Protein AF-A0A7S2E3T7-F1 (afdb_monomer_lite)

Structure (mmCIF, N/CA/C/O backbone):
data_AF-A0A7S2E3T7-F1
#
_entry.id   AF-A0A7S2E3T7-F1
#
loop_
_atom_site.group_PDB
_atom_site.id
_atom_site.type_symbol
_atom_site.label_atom_id
_atom_site.label_alt_id
_atom_site.label_comp_id
_atom_site.label_asym_id
_atom_site.label_entity_id
_atom_site.label_seq_id
_atom_site.pdbx_PDB_ins_code
_atom_site.Cartn_x
_atom_site.Cartn_y
_atom_site.Cartn_z
_atom_site.occupancy
_atom_site.B_iso_or_equiv
_atom_site.auth_seq_id
_atom_site.auth_comp_id
_atom_site.auth_asym_id
_atom_site.auth_atom_id
_atom_site.pdbx_PDB_model_num
ATOM 1 N N . LEU A 1 1 ? -5.199 -15.486 7.963 1.00 50.56 1 LEU A N 1
ATOM 2 C CA . LEU A 1 1 ? -5.605 -14.356 8.827 1.00 50.56 1 LEU A CA 1
ATOM 3 C C . LEU A 1 1 ? -4.474 -13.341 8.814 1.00 50.56 1 LEU A C 1
ATOM 5 O O . LEU A 1 1 ? -3.334 -13.758 8.951 1.00 50.56 1 LEU A O 1
ATOM 9 N N . ALA A 1 2 ? -4.761 -12.058 8.594 1.00 65.25 2 ALA A N 1
ATOM 10 C CA . ALA A 1 2 ? -3.741 -11.002 8.570 1.00 65.25 2 ALA A CA 1
ATOM 11 C C . ALA A 1 2 ? -2.982 -10.861 9.906 1.00 65.25 2 ALA A C 1
ATOM 13 O O . ALA A 1 2 ? -1.866 -10.344 9.928 1.00 65.25 2 ALA A O 1
ATOM 14 N N . GLY A 1 3 ? -3.588 -11.328 11.012 1.00 68.31 3 GLY A N 1
ATOM 15 C CA . GLY A 1 3 ? -3.015 -11.255 12.361 1.00 68.31 3 GLY A CA 1
ATOM 16 C C . GLY A 1 3 ? -2.727 -9.818 12.798 1.00 68.31 3 GLY A C 1
ATOM 17 O O . GLY A 1 3 ? -1.814 -9.584 13.578 1.00 68.31 3 GLY A O 1
ATOM 18 N N . SER A 1 4 ? -3.432 -8.861 12.199 1.00 78.81 4 SER A N 1
ATOM 19 C CA . SER A 1 4 ? -3.273 -7.420 12.378 1.00 78.81 4 SER A CA 1
ATOM 20 C C . SER A 1 4 ? -4.047 -6.896 13.584 1.00 78.81 4 SER A C 1
ATOM 22 O O . SER A 1 4 ? -3.696 -5.836 14.089 1.00 78.81 4 SER A O 1
ATOM 24 N N . LEU A 1 5 ? -5.062 -7.639 14.037 1.00 87.56 5 LEU A N 1
ATOM 25 C CA . LEU A 1 5 ? -5.890 -7.330 15.194 1.00 87.56 5 LEU A CA 1
ATOM 26 C C . LEU A 1 5 ? -5.677 -8.392 16.288 1.00 87.56 5 LEU A C 1
ATOM 28 O O . LEU A 1 5 ? -5.704 -9.585 15.955 1.00 87.56 5 LEU A O 1
ATOM 32 N N . PRO A 1 6 ? -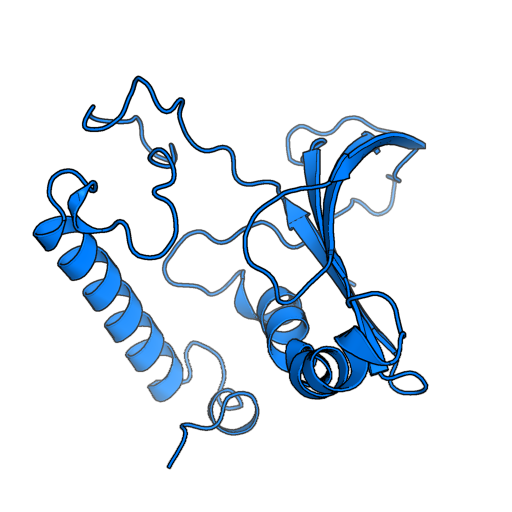5.472 -7.996 17.559 1.00 89.50 6 PRO A N 1
ATOM 33 C CA . PRO A 1 6 ? -5.442 -8.925 18.687 1.00 89.50 6 PRO A CA 1
ATOM 34 C C . PRO A 1 6 ? -6.718 -9.772 18.767 1.00 89.50 6 PRO A C 1
ATOM 36 O O . PRO A 1 6 ? -7.803 -9.307 18.421 1.00 89.50 6 PRO A O 1
ATOM 39 N N . ALA A 1 7 ? -6.598 -11.022 19.225 1.00 90.69 7 ALA A N 1
ATOM 40 C CA . ALA A 1 7 ? -7.723 -11.964 19.272 1.00 90.69 7 ALA A CA 1
ATOM 41 C C . ALA A 1 7 ? -8.847 -11.535 20.236 1.00 90.69 7 ALA A C 1
ATOM 43 O O . ALA A 1 7 ? -9.984 -11.977 20.094 1.00 90.69 7 ALA A O 1
ATOM 44 N N . ASP A 1 8 ? -8.524 -10.686 21.208 1.00 92.94 8 ASP A N 1
ATOM 45 C CA . ASP A 1 8 ? -9.425 -10.113 22.206 1.00 92.94 8 ASP A CA 1
ATOM 46 C C . ASP A 1 8 ? -9.936 -8.712 21.826 1.00 92.94 8 ASP A C 1
ATOM 48 O O . ASP A 1 8 ? -10.528 -8.025 22.661 1.00 92.94 8 ASP A O 1
ATOM 52 N N . ASN A 1 9 ? -9.705 -8.279 20.584 1.00 94.75 9 ASN A N 1
ATOM 53 C CA . ASN A 1 9 ? -10.108 -6.974 20.081 1.00 94.75 9 ASN A CA 1
ATOM 54 C C . ASN A 1 9 ? -10.942 -7.104 18.794 1.00 94.75 9 ASN A C 1
ATOM 56 O O . ASN A 1 9 ? -10.890 -8.103 18.076 1.00 94.75 9 ASN A O 1
ATOM 60 N N . ARG A 1 10 ? -11.730 -6.072 18.491 1.00 94.69 10 ARG A N 1
ATOM 61 C CA . ARG A 1 10 ? -12.555 -5.968 17.280 1.00 94.69 10 ARG A CA 1
ATOM 62 C C . ARG A 1 10 ? -12.738 -4.510 16.890 1.00 94.69 10 ARG A C 1
ATOM 64 O O . ARG A 1 10 ? -12.621 -3.614 17.722 1.00 94.69 10 ARG A O 1
ATOM 71 N N . VAL A 1 11 ? -13.081 -4.275 15.628 1.00 95.75 11 VAL A N 1
ATOM 72 C CA . VAL A 1 11 ? -13.636 -2.980 15.223 1.00 95.75 11 VAL A CA 1
ATOM 73 C C . VAL A 1 11 ? -14.994 -2.827 15.911 1.00 95.75 11 VAL A C 1
ATOM 75 O O . VAL A 1 11 ? -15.883 -3.651 15.700 1.00 95.75 11 VAL A O 1
ATOM 78 N N . ALA A 1 12 ? -15.135 -1.803 16.748 1.00 97.12 12 ALA A N 1
ATOM 79 C CA . ALA A 1 12 ? -16.388 -1.456 17.408 1.00 97.12 12 ALA A CA 1
ATOM 80 C C . ALA A 1 12 ? -17.296 -0.658 16.468 1.00 97.12 12 ALA A C 1
ATOM 82 O O . ALA A 1 12 ? -18.499 -0.908 16.407 1.00 97.12 12 ALA A O 1
ATOM 83 N N . GLN A 1 13 ? -16.715 0.274 15.706 1.00 97.50 13 GLN A N 1
ATOM 84 C CA . GLN A 1 13 ? -17.472 1.166 14.835 1.00 97.50 13 GLN A CA 1
ATOM 85 C C . GLN A 1 13 ? -16.657 1.612 13.615 1.00 97.50 13 GLN A C 1
ATOM 87 O O . GLN A 1 13 ? -15.453 1.847 13.698 1.00 97.50 13 GLN A O 1
ATOM 92 N N . VAL A 1 14 ? -17.339 1.780 12.478 1.00 97.31 14 VAL A N 1
ATOM 93 C CA . VAL A 1 14 ? -16.848 2.586 11.350 1.00 97.31 14 VAL A CA 1
ATOM 94 C C . VAL A 1 14 ? -17.400 3.999 11.532 1.00 97.31 14 VAL A C 1
ATOM 96 O O . VAL A 1 14 ? -18.599 4.223 11.385 1.00 97.31 14 VAL A O 1
ATOM 99 N N . VAL A 1 15 ? -16.532 4.935 11.907 1.00 97.56 15 VAL A N 1
ATOM 100 C CA . VAL A 1 15 ? -16.887 6.319 12.258 1.00 97.56 15 VAL A CA 1
ATOM 101 C C . VAL A 1 15 ? -17.200 7.137 11.012 1.00 97.56 15 VAL A C 1
ATOM 103 O O . VAL A 1 15 ? -18.153 7.911 10.984 1.00 97.56 15 VAL A O 1
ATOM 106 N N . SER A 1 16 ? -16.397 6.973 9.962 1.00 97.31 16 SER A N 1
ATOM 107 C CA . SER A 1 16 ? -16.597 7.688 8.708 1.00 97.31 16 SER A CA 1
ATOM 108 C C . SER A 1 16 ? -16.015 6.925 7.523 1.00 97.31 16 SER A C 1
ATOM 110 O O . SER A 1 16 ? -15.133 6.075 7.661 1.00 97.31 16 SER A O 1
ATOM 112 N N . GLN A 1 17 ? -16.522 7.248 6.336 1.00 96.81 17 GLN A N 1
ATOM 113 C CA . GLN A 1 17 ? -15.953 6.814 5.069 1.00 96.81 17 GLN A CA 1
ATOM 114 C C . GLN A 1 17 ? -15.893 7.999 4.112 1.00 96.81 17 GLN A C 1
ATOM 116 O O . GLN A 1 17 ? -16.850 8.766 3.995 1.00 96.81 17 GLN A O 1
ATOM 121 N N . ARG A 1 18 ? -14.777 8.149 3.400 1.00 96.81 18 ARG A N 1
ATOM 122 C CA . ARG A 1 18 ? -14.632 9.177 2.363 1.00 96.81 18 ARG A CA 1
ATOM 123 C C . ARG A 1 18 ? -13.919 8.626 1.143 1.00 96.81 18 ARG A C 1
ATOM 125 O O . ARG A 1 18 ? -12.925 7.913 1.266 1.00 96.81 18 ARG A O 1
ATOM 132 N N . GLY A 1 19 ? -14.406 8.984 -0.041 1.00 94.88 19 GLY A N 1
ATOM 133 C CA . GLY A 1 19 ? -13.737 8.638 -1.291 1.00 94.88 19 GLY A CA 1
ATOM 134 C C . GLY A 1 19 ? -12.332 9.242 -1.351 1.00 94.88 19 GLY A C 1
ATOM 135 O O . GLY A 1 19 ? -12.120 10.395 -0.971 1.00 94.88 19 GLY A O 1
ATOM 136 N N . PHE A 1 20 ? -11.370 8.465 -1.841 1.00 91.56 20 PHE A N 1
ATOM 137 C CA . PHE A 1 20 ? -10.013 8.924 -2.107 1.00 91.56 20 PHE A CA 1
ATOM 138 C C . PHE A 1 20 ? -9.806 9.076 -3.615 1.00 91.56 20 PHE A C 1
ATOM 140 O O . PHE A 1 20 ? -9.828 8.103 -4.372 1.00 91.56 20 PHE A O 1
ATOM 147 N N . VAL A 1 21 ? -9.587 10.312 -4.064 1.00 83.44 21 VAL A N 1
ATOM 148 C CA . VAL A 1 21 ? -9.385 10.615 -5.484 1.00 83.44 21 VAL A CA 1
ATOM 149 C C . VAL A 1 21 ? -7.902 10.475 -5.827 1.00 83.44 21 VAL A C 1
ATOM 151 O O . VAL A 1 21 ? -7.102 11.373 -5.577 1.00 83.44 21 VAL A O 1
ATOM 154 N N . GLY A 1 22 ? -7.533 9.340 -6.425 1.00 75.88 22 GLY A N 1
ATOM 155 C CA . GLY A 1 22 ? -6.172 9.082 -6.898 1.00 75.88 22 GLY A CA 1
ATOM 156 C C . GLY A 1 22 ? -6.106 7.884 -7.843 1.00 75.88 22 GLY A C 1
ATOM 157 O O . GLY A 1 22 ? -6.276 6.746 -7.415 1.00 75.88 22 GLY A O 1
ATOM 158 N N . GLY A 1 23 ? -5.859 8.122 -9.136 1.00 76.12 23 GLY A N 1
ATOM 159 C CA . GLY A 1 23 ? -5.860 7.087 -10.183 1.00 76.12 23 GLY A CA 1
ATOM 160 C C . GLY A 1 23 ? -7.257 6.529 -10.515 1.00 76.12 23 GLY A C 1
ATOM 161 O O . GLY A 1 23 ? -8.180 6.648 -9.718 1.00 76.12 23 GLY A O 1
ATOM 162 N N . GLY A 1 24 ? -7.416 5.909 -11.691 1.00 79.31 24 GLY A N 1
ATOM 163 C CA . GLY A 1 24 ? -8.733 5.509 -12.228 1.00 79.31 24 GLY A CA 1
ATOM 164 C C . GLY A 1 24 ? -9.078 4.017 -12.158 1.00 79.31 24 GLY A C 1
ATOM 165 O O . GLY A 1 24 ? -10.170 3.632 -12.550 1.00 79.31 24 GLY A O 1
ATOM 166 N N . ALA A 1 25 ? -8.163 3.174 -11.681 1.00 83.50 25 ALA A N 1
ATOM 167 C CA . ALA A 1 25 ? -8.273 1.721 -11.817 1.00 83.50 25 ALA A CA 1
ATOM 168 C C . ALA A 1 25 ? -8.868 1.007 -10.587 1.00 83.50 25 ALA A C 1
ATOM 170 O O . ALA A 1 25 ? -8.643 -0.171 -10.423 1.00 83.50 25 ALA A O 1
ATOM 171 N N . ALA A 1 26 ? -9.534 1.695 -9.658 1.00 90.75 26 ALA A N 1
ATOM 172 C CA . ALA A 1 26 ? -10.200 1.068 -8.504 1.00 90.75 26 ALA A CA 1
ATOM 173 C C . ALA A 1 26 ? -10.969 2.125 -7.712 1.00 90.75 26 ALA A C 1
ATOM 175 O O . ALA A 1 26 ? -10.531 3.285 -7.670 1.00 90.75 26 ALA A O 1
ATOM 176 N N . VAL A 1 27 ? -12.025 1.705 -7.013 1.00 93.12 27 VAL A N 1
ATOM 177 C CA . VAL A 1 27 ? -12.609 2.495 -5.926 1.00 93.12 27 VAL A CA 1
ATOM 178 C C . VAL A 1 27 ? -11.613 2.521 -4.772 1.00 93.12 27 VAL A C 1
ATOM 180 O O . VAL A 1 27 ? -11.041 1.493 -4.403 1.00 93.12 27 VAL A O 1
ATOM 183 N N . LYS A 1 28 ? -11.387 3.714 -4.219 1.00 94.69 28 LYS A N 1
ATOM 184 C CA . LYS A 1 28 ? -10.500 3.932 -3.077 1.00 94.69 28 LYS A CA 1
ATOM 185 C C . LYS A 1 28 ? -11.242 4.716 -2.013 1.00 94.69 28 LYS A C 1
ATOM 187 O O . LYS A 1 28 ? -11.886 5.717 -2.330 1.00 94.69 28 LYS A O 1
ATOM 192 N N . VAL A 1 29 ? -11.144 4.273 -0.771 1.00 97.00 29 VAL A N 1
ATOM 193 C CA . VAL A 1 29 ? -11.858 4.857 0.366 1.00 97.00 29 VAL A CA 1
ATOM 194 C C . VAL A 1 29 ? -10.890 4.999 1.532 1.00 97.00 29 VAL A C 1
ATOM 196 O O . VAL A 1 29 ? -10.080 4.110 1.773 1.00 97.00 29 VAL A O 1
ATOM 199 N N . ILE A 1 30 ? -10.970 6.113 2.253 1.00 97.69 30 ILE A N 1
ATOM 200 C CA . ILE A 1 30 ? -10.411 6.214 3.601 1.00 97.69 30 ILE A CA 1
ATOM 201 C C . ILE A 1 30 ? -11.532 5.878 4.575 1.00 97.69 30 ILE A C 1
ATOM 203 O O . ILE A 1 30 ? -12.565 6.552 4.568 1.00 97.69 30 ILE A O 1
ATOM 207 N N . LEU A 1 31 ? -11.330 4.832 5.371 1.00 97.62 31 LEU A N 1
ATOM 208 C CA . LEU A 1 31 ? -12.211 4.458 6.470 1.00 97.62 31 LEU A CA 1
ATOM 209 C C . LEU A 1 31 ? -11.617 4.952 7.780 1.00 97.62 31 LEU A C 1
ATOM 211 O O . LEU A 1 31 ? -10.440 4.724 8.043 1.00 97.62 31 LEU A O 1
ATOM 215 N N . GLN A 1 32 ? -12.440 5.579 8.608 1.00 98.06 32 GLN A N 1
ATOM 216 C CA . GLN A 1 32 ? -12.102 5.847 9.996 1.00 98.06 32 GLN A CA 1
ATOM 217 C C . GLN A 1 32 ? -12.815 4.826 10.875 1.00 98.06 32 GLN A C 1
ATOM 219 O O . GLN A 1 32 ? -14.028 4.647 10.749 1.00 98.06 32 GLN A O 1
ATOM 224 N N . VAL A 1 33 ? -12.073 4.153 11.745 1.00 97.56 33 VAL A N 1
ATOM 225 C CA . VAL A 1 33 ? -12.578 3.093 12.616 1.00 97.56 33 VAL A CA 1
ATOM 226 C C . VAL A 1 33 ? -12.221 3.355 14.070 1.00 97.56 33 VAL A C 1
ATOM 228 O O . VAL A 1 33 ? -11.194 3.958 14.377 1.00 97.56 33 VAL A O 1
ATOM 231 N N . GLU A 1 34 ? -13.062 2.842 14.955 1.00 97.81 34 GLU A N 1
ATOM 232 C CA . GLU A 1 34 ? -12.802 2.728 16.384 1.00 97.81 34 GLU A CA 1
ATOM 233 C C . GLU A 1 34 ? -12.743 1.252 16.758 1.00 97.81 34 GLU A C 1
ATOM 235 O O . GLU A 1 34 ? -13.560 0.442 16.308 1.00 97.81 34 GLU A O 1
ATOM 240 N N . TYR A 1 35 ? -11.759 0.899 17.578 1.00 97.12 35 TYR A N 1
ATOM 241 C CA . TYR A 1 35 ? -11.600 -0.445 18.119 1.00 97.12 35 TYR A CA 1
ATOM 242 C C . TYR A 1 35 ? -12.239 -0.521 19.503 1.00 97.12 35 TYR A C 1
ATOM 244 O O . TYR A 1 35 ? -12.215 0.454 20.250 1.00 97.12 35 TYR A O 1
ATOM 252 N N . GLU A 1 36 ? -12.783 -1.684 19.860 1.00 97.38 36 GLU A N 1
ATOM 253 C CA . GLU A 1 36 ? -13.360 -1.914 21.192 1.00 97.38 36 GLU A CA 1
ATOM 254 C C . GLU A 1 36 ? -12.321 -1.695 22.299 1.00 97.38 36 GLU A C 1
ATOM 256 O O . GLU A 1 36 ? -12.642 -1.171 23.365 1.00 97.38 36 GLU A O 1
ATOM 261 N N . ARG A 1 37 ? -11.062 -2.051 22.021 1.00 95.88 37 ARG A N 1
ATOM 262 C CA . ARG A 1 37 ? -9.905 -1.725 22.855 1.00 95.88 37 ARG A CA 1
ATOM 263 C C . ARG A 1 37 ? -8.958 -0.841 22.039 1.00 95.88 37 ARG A C 1
ATOM 265 O O . ARG A 1 37 ? -8.338 -1.353 21.104 1.00 95.88 37 ARG A O 1
ATOM 272 N N . PRO A 1 38 ? -8.853 0.468 22.330 1.00 93.75 38 PRO A N 1
ATOM 273 C CA . PRO A 1 38 ? -7.855 1.322 21.700 1.00 93.75 38 PRO A CA 1
ATOM 274 C C . PRO A 1 38 ? -6.446 0.759 21.907 1.00 93.75 38 PRO A C 1
ATOM 276 O O . PRO A 1 38 ? -6.101 0.330 23.006 1.00 93.75 38 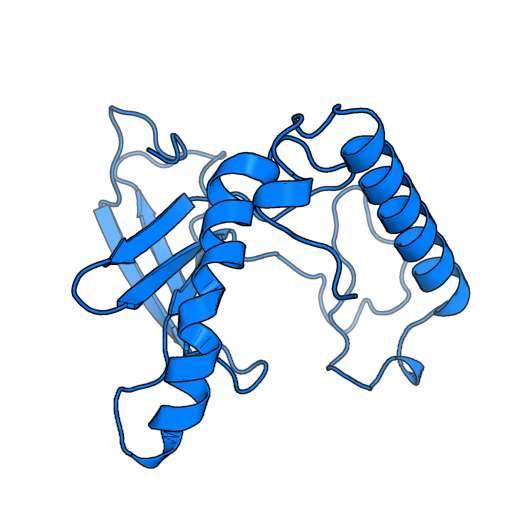PRO A O 1
ATOM 279 N N . ASP A 1 39 ? -5.644 0.767 20.849 1.00 92.31 39 ASP A N 1
ATOM 280 C CA . ASP A 1 39 ? -4.297 0.199 20.825 1.00 92.31 39 ASP A CA 1
ATOM 281 C C . ASP A 1 39 ? -3.415 1.099 19.951 1.00 92.31 39 ASP A C 1
ATOM 283 O O . ASP A 1 39 ? -3.787 1.427 18.822 1.00 92.31 39 ASP A O 1
ATOM 287 N N . GLY A 1 40 ? -2.269 1.527 20.490 1.00 91.12 40 GLY A N 1
ATOM 288 C CA . GLY A 1 40 ? -1.337 2.432 19.813 1.00 91.12 40 GLY A CA 1
ATOM 289 C C . GLY A 1 40 ? -0.711 1.839 18.549 1.00 91.12 40 GLY A C 1
ATOM 290 O O . GLY A 1 40 ? -0.315 2.588 17.659 1.00 91.12 40 GLY A O 1
ATOM 291 N N . ASP A 1 41 ? -0.693 0.511 18.423 1.00 90.62 41 ASP A N 1
ATOM 292 C CA . ASP A 1 41 ? -0.198 -0.180 17.233 1.00 90.62 41 ASP A CA 1
ATOM 293 C C . ASP A 1 41 ? -1.277 -0.330 16.144 1.00 90.62 41 ASP A C 1
ATOM 295 O O . ASP A 1 41 ? -0.998 -0.826 15.039 1.00 90.62 41 ASP A O 1
ATOM 299 N N . LEU A 1 42 ? -2.524 0.069 16.425 1.00 94.56 42 LEU A N 1
ATOM 300 C CA . LEU A 1 42 ? -3.636 0.005 15.486 1.00 94.56 42 LEU A CA 1
ATOM 301 C C . LEU A 1 42 ? -3.972 1.379 14.894 1.00 94.56 42 LEU A C 1
ATOM 303 O O . LEU A 1 42 ? -4.459 2.286 15.560 1.00 94.56 42 LEU A O 1
ATOM 307 N N . HIS A 1 43 ? -3.819 1.490 13.579 1.00 95.81 43 HIS A N 1
ATOM 308 C CA . HIS A 1 43 ? -4.279 2.629 12.799 1.00 95.81 43 HIS A CA 1
ATOM 309 C C . HIS A 1 43 ? -5.804 2.739 12.829 1.00 95.81 43 HIS A C 1
ATOM 311 O O . HIS A 1 43 ? -6.516 1.766 12.567 1.00 95.81 43 HIS A O 1
ATOM 317 N N . THR A 1 44 ? -6.296 3.944 13.097 1.00 96.62 44 THR A N 1
ATOM 318 C CA . THR A 1 44 ? -7.725 4.287 13.078 1.00 96.62 44 THR A CA 1
ATOM 319 C C . THR A 1 44 ? -8.171 4.854 11.733 1.00 96.62 44 THR A C 1
ATOM 321 O O . THR A 1 44 ? -9.351 4.791 11.415 1.00 96.62 44 THR A O 1
ATOM 324 N N . GLU A 1 45 ? -7.248 5.350 10.904 1.00 97.31 45 GLU A N 1
ATOM 325 C CA . GLU A 1 45 ? -7.501 5.658 9.495 1.00 97.31 45 GLU A CA 1
ATOM 326 C C . GLU A 1 45 ? -6.919 4.561 8.593 1.00 97.31 45 GLU A C 1
ATOM 328 O O . GLU A 1 45 ? -5.705 4.347 8.532 1.00 97.31 45 GLU A O 1
ATOM 333 N N . LEU A 1 46 ? -7.791 3.884 7.853 1.00 97.56 46 LEU A N 1
ATOM 334 C CA . LEU A 1 46 ? -7.454 2.785 6.956 1.00 97.56 46 LEU A CA 1
ATOM 335 C C . LEU A 1 46 ? -7.681 3.192 5.502 1.00 97.56 46 LEU A C 1
ATOM 337 O O . LEU A 1 46 ? -8.632 3.904 5.178 1.00 97.56 46 LEU A O 1
ATOM 341 N N . PHE A 1 47 ? -6.823 2.706 4.613 1.00 97.19 47 PHE A N 1
ATOM 342 C CA . PHE A 1 47 ? -6.993 2.832 3.173 1.00 97.19 47 PHE A CA 1
ATOM 343 C C . PHE A 1 47 ? -7.598 1.544 2.616 1.00 97.19 47 PHE A C 1
ATOM 345 O O . PHE A 1 47 ? -7.078 0.452 2.843 1.00 97.19 47 PHE A O 1
ATOM 352 N N . VAL A 1 48 ? -8.695 1.678 1.876 1.00 96.88 48 VAL A N 1
ATOM 353 C CA . VAL A 1 48 ? -9.421 0.565 1.265 1.00 96.88 48 VAL A CA 1
ATOM 354 C C . VAL A 1 48 ? -9.396 0.696 -0.244 1.00 96.88 48 VAL A C 1
ATOM 356 O O . VAL A 1 48 ? -9.714 1.755 -0.787 1.00 96.88 48 VAL A O 1
ATOM 359 N N . LYS A 1 49 ? -9.077 -0.405 -0.921 1.00 94.56 49 LYS A N 1
ATOM 360 C CA . LYS A 1 49 ? -9.131 -0.551 -2.373 1.00 94.56 49 LYS A CA 1
ATOM 361 C C . LYS A 1 49 ? -10.115 -1.672 -2.722 1.00 94.56 49 LYS A C 1
ATOM 363 O O . LYS A 1 49 ? -10.062 -2.748 -2.128 1.00 94.56 49 LYS A O 1
ATOM 368 N N . MET A 1 50 ? -11.013 -1.403 -3.666 1.00 92.81 50 MET A N 1
ATOM 369 C CA . MET A 1 50 ? -12.042 -2.337 -4.149 1.00 92.81 50 MET A CA 1
ATOM 370 C C . MET A 1 50 ? -12.253 -2.166 -5.665 1.00 92.81 50 MET A C 1
ATOM 372 O O . MET A 1 50 ? -11.904 -1.109 -6.210 1.00 92.81 50 MET A O 1
ATOM 376 N N . PRO A 1 51 ? -12.849 -3.155 -6.358 1.00 91.19 51 PRO A N 1
ATOM 377 C CA . PRO A 1 51 ? -13.216 -3.038 -7.764 1.00 91.19 51 PRO A CA 1
ATOM 378 C C . PRO A 1 51 ? -14.069 -1.815 -8.074 1.00 91.19 51 PRO A C 1
ATOM 380 O O . PRO A 1 51 ? -14.756 -1.253 -7.217 1.00 91.19 51 PRO A O 1
ATOM 383 N N . LEU A 1 52 ? -14.050 -1.422 -9.344 1.00 91.06 52 LEU A N 1
ATOM 384 C CA . LEU A 1 52 ? -15.005 -0.450 -9.856 1.00 91.06 52 LEU A CA 1
ATOM 385 C C . LEU A 1 52 ? -16.414 -1.065 -9.870 1.00 91.06 52 LEU A C 1
ATOM 387 O O . LEU A 1 52 ? -16.541 -2.290 -9.967 1.00 91.06 52 LEU A O 1
ATOM 391 N N . PRO A 1 53 ? -17.483 -0.246 -9.832 1.00 90.44 53 PRO A N 1
ATOM 392 C CA . PRO A 1 53 ? -18.845 -0.741 -9.993 1.00 90.44 53 PRO A CA 1
ATOM 393 C C . PRO A 1 53 ? -18.969 -1.664 -11.217 1.00 90.44 53 PRO A C 1
ATOM 395 O O . PRO A 1 53 ? -18.375 -1.361 -12.258 1.00 90.44 53 PRO A O 1
ATOM 398 N N . PRO A 1 54 ? -19.707 -2.785 -11.126 1.00 87.75 54 PRO A N 1
ATOM 399 C CA . PRO A 1 54 ? -19.793 -3.790 -12.186 1.00 87.75 54 PRO A CA 1
ATOM 400 C C . PRO A 1 54 ? -20.738 -3.350 -13.320 1.00 87.75 54 PRO A C 1
ATOM 402 O O . PRO A 1 54 ? -21.691 -4.044 -13.663 1.00 87.75 54 PRO A O 1
ATOM 405 N N . ASP A 1 55 ? -20.489 -2.177 -13.896 1.00 89.25 55 ASP A N 1
ATOM 406 C CA . ASP A 1 55 ? -21.235 -1.628 -15.026 1.00 89.25 55 ASP A CA 1
ATOM 407 C C . ASP A 1 55 ? -20.508 -1.855 -16.366 1.00 89.25 55 ASP A C 1
ATOM 409 O O . ASP A 1 55 ? -19.343 -2.265 -16.427 1.00 89.25 55 ASP A O 1
ATOM 413 N N . HIS A 1 56 ? -21.208 -1.594 -17.476 1.00 88.81 56 HIS A N 1
ATOM 414 C CA . HIS A 1 56 ? -20.658 -1.784 -18.822 1.00 88.81 56 HIS A CA 1
ATOM 415 C C . HIS A 1 56 ? -19.405 -0.930 -19.076 1.00 88.81 56 HIS A C 1
ATOM 417 O O . HIS A 1 56 ? -18.475 -1.388 -19.740 1.00 88.81 56 HIS A O 1
ATOM 423 N N . LYS A 1 57 ? -19.351 0.284 -18.515 1.00 90.44 57 LYS A N 1
ATOM 424 C CA . LYS A 1 57 ? -18.242 1.230 -18.692 1.00 90.44 57 LYS A CA 1
ATOM 425 C C . LYS A 1 57 ? -16.962 0.726 -18.025 1.00 90.44 57 LYS A C 1
ATOM 427 O O . LYS A 1 57 ? -15.875 0.903 -18.569 1.00 90.44 57 LYS A O 1
ATOM 432 N N . ASN A 1 58 ? -17.087 0.077 -16.873 1.00 88.69 58 ASN A N 1
ATOM 433 C CA . ASN A 1 58 ? -15.963 -0.416 -16.086 1.00 88.69 58 ASN A CA 1
ATOM 434 C C . ASN A 1 58 ? -15.601 -1.871 -16.394 1.00 88.69 58 ASN A C 1
ATOM 436 O O . ASN A 1 58 ? -14.588 -2.352 -15.893 1.00 88.69 58 ASN A O 1
ATOM 440 N N . ARG A 1 59 ? -16.382 -2.579 -17.221 1.00 85.56 59 ARG A N 1
ATOM 441 C CA . ARG A 1 59 ? -16.208 -4.014 -17.496 1.00 85.56 59 ARG A CA 1
ATOM 442 C C . ARG A 1 59 ? -14.777 -4.393 -17.883 1.00 85.56 59 ARG A C 1
ATOM 444 O O . ARG A 1 59 ? -14.225 -5.316 -17.294 1.00 85.56 59 ARG A O 1
ATOM 451 N N . LEU A 1 60 ? -14.174 -3.686 -18.842 1.00 84.38 60 LEU A N 1
ATOM 452 C CA . LEU A 1 60 ? -12.801 -3.967 -19.288 1.00 84.38 60 LEU A CA 1
ATOM 453 C C . LEU A 1 60 ? -11.787 -3.761 -18.160 1.00 84.38 60 LEU A C 1
ATOM 455 O O . LEU A 1 60 ? -10.919 -4.604 -17.947 1.00 84.38 60 LEU A O 1
ATOM 459 N N . MET A 1 61 ? -11.940 -2.671 -17.406 1.00 84.31 61 MET A N 1
ATOM 460 C CA . MET A 1 61 ? -11.071 -2.379 -16.273 1.00 84.31 61 MET A CA 1
ATOM 461 C C . MET A 1 61 ? -11.240 -3.435 -15.178 1.00 84.31 61 MET A C 1
ATOM 463 O O . MET A 1 61 ? -10.251 -3.963 -14.706 1.00 84.31 61 MET A O 1
ATOM 467 N N . ASN A 1 62 ? -12.465 -3.828 -14.826 1.00 83.19 62 ASN A N 1
ATOM 468 C CA . ASN A 1 62 ? -12.716 -4.866 -13.823 1.00 83.19 62 ASN A CA 1
ATOM 469 C C . ASN A 1 62 ? -12.157 -6.240 -14.224 1.00 83.19 62 ASN A C 1
ATOM 471 O O . ASN A 1 62 ? -11.642 -6.946 -13.364 1.00 83.19 62 ASN A O 1
ATOM 475 N N . ILE A 1 63 ? -12.179 -6.599 -15.513 1.00 80.69 63 ILE A N 1
ATOM 476 C CA . ILE A 1 63 ? -11.503 -7.812 -16.008 1.00 80.69 63 ILE A CA 1
ATOM 477 C C . ILE A 1 63 ? -9.988 -7.703 -15.801 1.00 80.69 63 ILE A C 1
ATOM 479 O O . ILE A 1 63 ? -9.367 -8.635 -15.300 1.00 80.69 63 ILE A O 1
ATOM 483 N N . GLN A 1 64 ? -9.386 -6.557 -16.133 1.00 75.94 64 GLN A N 1
ATOM 484 C CA . GLN A 1 64 ? -7.964 -6.317 -15.873 1.00 75.94 64 GLN A CA 1
ATOM 485 C C . GLN A 1 64 ? -7.649 -6.322 -14.366 1.00 75.94 64 GLN A C 1
ATOM 487 O O . GLN A 1 64 ? -6.607 -6.817 -13.945 1.00 75.94 64 GLN A O 1
ATOM 492 N N . LEU A 1 65 ? -8.559 -5.821 -13.535 1.00 67.62 65 LEU A N 1
ATOM 493 C CA . LEU A 1 65 ? -8.423 -5.817 -12.083 1.00 67.62 65 LEU A CA 1
ATOM 494 C C . LEU A 1 65 ? -8.686 -7.178 -11.447 1.00 67.62 65 LEU A C 1
ATOM 496 O O . LEU A 1 65 ? -8.389 -7.339 -10.271 1.00 67.62 65 LEU A O 1
ATOM 500 N N . ALA A 1 66 ? -9.165 -8.187 -12.174 1.00 64.75 66 ALA A N 1
ATOM 501 C CA . ALA A 1 66 ? -9.159 -9.555 -11.656 1.00 64.75 66 ALA A CA 1
ATOM 502 C C . ALA A 1 66 ? -7.720 -10.025 -11.330 1.00 64.75 66 ALA A C 1
ATOM 504 O O . ALA A 1 66 ? -7.525 -10.889 -10.477 1.00 64.75 66 ALA A O 1
ATOM 505 N N . PHE A 1 67 ? -6.695 -9.398 -11.929 1.00 65.44 67 PHE A N 1
ATOM 506 C CA . PHE A 1 67 ? -5.283 -9.609 -11.585 1.00 65.44 67 PHE A CA 1
ATOM 507 C C . PHE A 1 67 ? -4.829 -8.920 -10.286 1.00 65.44 67 PHE A C 1
ATOM 509 O O . PHE A 1 67 ? -3.714 -9.182 -9.831 1.00 65.44 67 PHE A O 1
ATOM 516 N N . GLU A 1 68 ? -5.667 -8.095 -9.649 1.00 75.56 68 GLU A N 1
ATOM 517 C CA . GLU A 1 68 ? -5.402 -7.487 -8.328 1.00 75.56 68 GLU A CA 1
ATOM 518 C C . GLU A 1 68 ? -5.291 -8.541 -7.216 1.00 75.56 68 GLU A C 1
ATOM 520 O O . GLU A 1 68 ? -4.662 -8.286 -6.191 1.00 75.56 68 GLU A O 1
ATOM 525 N N . GLY A 1 69 ? -5.763 -9.768 -7.491 1.00 79.12 69 GLY A N 1
ATOM 526 C 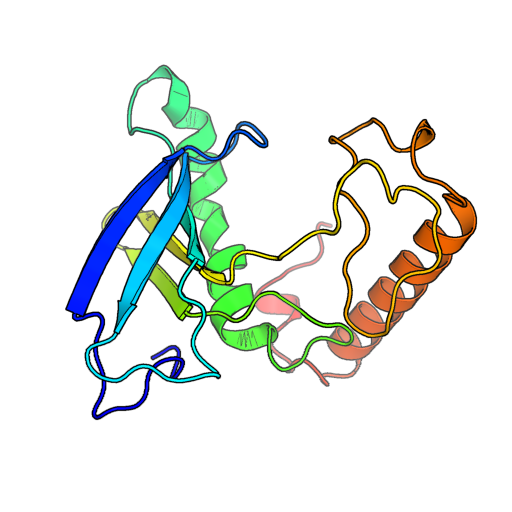CA . GLY A 1 69 ? -4.994 -11.005 -7.294 1.00 79.12 69 GLY A CA 1
ATOM 527 C C . GLY A 1 69 ? -3.653 -10.852 -6.596 1.00 79.12 69 GLY A C 1
ATOM 528 O O . GLY A 1 69 ? -3.450 -11.182 -5.426 1.00 79.12 69 GLY A O 1
ATOM 529 N N . ARG A 1 70 ? -2.725 -10.338 -7.394 1.00 85.62 70 ARG A N 1
ATOM 530 C CA . ARG A 1 70 ? -1.312 -10.217 -7.078 1.00 85.62 70 ARG A CA 1
ATOM 531 C C . ARG A 1 70 ? -1.044 -9.153 -6.025 1.00 85.62 70 ARG A C 1
ATOM 533 O O . ARG A 1 70 ? -0.169 -9.369 -5.200 1.00 85.62 70 ARG A O 1
ATOM 540 N N . GLU A 1 71 ? -1.779 -8.040 -6.017 1.00 89.44 71 GLU A N 1
ATOM 541 C CA . GLU A 1 71 ? -1.602 -6.985 -5.012 1.00 89.44 71 GLU A CA 1
ATOM 542 C C . GLU A 1 71 ? -2.112 -7.443 -3.640 1.00 89.44 71 GLU A C 1
ATOM 544 O O . GLU A 1 71 ? -1.409 -7.276 -2.642 1.00 89.44 71 GLU A O 1
ATOM 549 N N . VAL A 1 72 ? -3.282 -8.090 -3.577 1.00 91.25 72 VAL A N 1
ATOM 550 C CA . VAL A 1 72 ? -3.798 -8.686 -2.331 1.00 91.25 72 VAL A CA 1
ATOM 551 C C . VAL A 1 72 ? -2.828 -9.746 -1.810 1.00 91.25 72 VAL A C 1
ATOM 553 O O . VAL A 1 72 ? -2.469 -9.738 -0.630 1.00 91.25 72 VAL A O 1
ATOM 556 N N . PHE A 1 73 ? -2.355 -10.630 -2.693 1.00 89.12 73 PHE A N 1
ATOM 557 C CA . PHE A 1 73 ? -1.389 -11.668 -2.342 1.00 89.12 73 PHE A CA 1
ATOM 558 C C . PHE A 1 73 ? -0.060 -11.070 -1.861 1.00 89.12 73 PHE A C 1
ATOM 560 O O . PHE A 1 73 ? 0.454 -11.456 -0.810 1.00 89.12 73 PHE A O 1
ATOM 567 N N . PHE A 1 74 ? 0.467 -10.075 -2.579 1.00 90.38 74 PHE A N 1
ATOM 568 C CA . PHE A 1 74 ? 1.675 -9.354 -2.194 1.00 90.38 74 PHE A CA 1
ATOM 569 C C . PHE A 1 74 ? 1.536 -8.756 -0.793 1.00 90.38 74 PHE A C 1
ATOM 571 O O . PHE A 1 74 ? 2.368 -9.005 0.079 1.00 90.38 74 PHE A O 1
ATOM 578 N N . ASN A 1 75 ? 0.445 -8.032 -0.540 1.00 92.44 75 ASN A N 1
ATOM 579 C CA . ASN A 1 75 ? 0.220 -7.395 0.751 1.00 92.44 75 ASN A CA 1
ATOM 580 C C . ASN A 1 75 ? 0.125 -8.405 1.899 1.00 92.44 75 ASN A C 1
ATOM 582 O O . ASN A 1 75 ? 0.679 -8.181 2.976 1.00 92.44 75 ASN A O 1
ATOM 586 N N . ARG A 1 76 ? -0.532 -9.540 1.650 1.00 89.94 76 ARG A N 1
ATOM 587 C CA . ARG A 1 76 ? -0.747 -10.588 2.646 1.00 89.94 76 ARG A CA 1
ATOM 588 C C . ARG A 1 76 ? 0.528 -11.334 3.036 1.00 89.94 76 ARG A C 1
ATOM 590 O O . ARG A 1 76 ? 0.662 -11.695 4.203 1.00 89.94 76 ARG A O 1
ATOM 597 N N . PHE A 1 77 ? 1.427 -11.593 2.088 1.00 88.12 77 PHE A N 1
ATOM 598 C CA . PHE A 1 77 ? 2.568 -12.490 2.314 1.00 88.12 77 PHE A CA 1
ATOM 599 C C . PHE A 1 77 ? 3.926 -11.788 2.343 1.00 88.12 77 PHE A C 1
ATOM 601 O O . PHE A 1 77 ? 4.829 -12.266 3.024 1.00 88.12 77 PHE A O 1
ATOM 608 N N . PHE A 1 78 ? 4.078 -10.656 1.653 1.00 89.31 78 PHE A N 1
ATOM 609 C CA . PHE A 1 78 ? 5.395 -10.070 1.394 1.00 89.31 78 PHE A CA 1
ATOM 610 C C . PHE A 1 78 ? 5.670 -8.770 2.148 1.00 89.31 78 PHE A C 1
ATOM 612 O O . PHE A 1 78 ? 6.829 -8.460 2.396 1.00 89.31 78 PHE A O 1
ATOM 619 N N . THR A 1 79 ? 4.654 -8.022 2.584 1.00 89.38 79 THR A N 1
ATOM 620 C CA . THR A 1 79 ? 4.839 -6.716 3.265 1.00 89.38 79 THR A CA 1
ATOM 621 C C . THR A 1 79 ? 5.831 -6.755 4.430 1.00 89.38 79 THR A C 1
ATOM 623 O O . THR A 1 79 ? 6.620 -5.833 4.610 1.00 89.38 79 THR A O 1
ATOM 626 N N . ARG A 1 80 ? 5.869 -7.858 5.185 1.00 85.81 80 ARG A N 1
ATOM 627 C CA . ARG A 1 80 ? 6.771 -8.029 6.338 1.00 85.81 80 ARG A CA 1
ATOM 628 C C . ARG A 1 80 ? 8.214 -8.397 5.976 1.00 85.81 80 ARG A C 1
ATOM 630 O O . ARG A 1 80 ? 9.070 -8.388 6.853 1.00 85.81 80 ARG A O 1
ATOM 637 N N . CYS A 1 81 ? 8.494 -8.739 4.721 1.00 87.94 81 CYS A N 1
ATOM 638 C CA . CYS A 1 81 ? 9.820 -9.153 4.258 1.00 87.94 81 CYS A CA 1
ATOM 639 C C . CYS A 1 81 ? 10.376 -8.234 3.163 1.00 87.94 81 CYS A C 1
ATOM 641 O O . CYS A 1 81 ? 11.252 -8.644 2.402 1.00 87.94 81 CYS A O 1
ATOM 643 N N . MET A 1 82 ? 9.867 -7.004 3.059 1.00 91.00 82 MET A N 1
ATOM 644 C CA . MET A 1 82 ? 10.360 -6.017 2.102 1.00 91.00 82 MET A CA 1
ATOM 645 C C . MET A 1 82 ? 11.611 -5.289 2.611 1.00 91.00 82 MET A C 1
ATOM 647 O O . MET A 1 82 ? 11.772 -5.081 3.813 1.00 91.00 82 MET A O 1
ATOM 651 N N . PRO A 1 83 ? 12.506 -4.852 1.705 1.00 90.75 83 PRO A N 1
ATOM 652 C CA . PRO A 1 83 ? 13.714 -4.108 2.062 1.00 90.75 83 PRO A CA 1
ATOM 653 C C . PRO A 1 83 ? 13.459 -2.626 2.400 1.00 90.75 83 PRO A C 1
ATOM 655 O O . PRO A 1 83 ? 14.397 -1.828 2.458 1.00 90.75 83 PRO A O 1
ATOM 658 N N . PHE A 1 84 ? 12.193 -2.251 2.557 1.00 89.31 84 PHE A N 1
ATOM 659 C CA . PHE A 1 84 ? 11.683 -0.917 2.843 1.00 89.31 84 PHE A CA 1
ATOM 660 C C . PHE A 1 84 ? 10.337 -1.050 3.562 1.00 89.31 84 PHE A C 1
ATOM 662 O O . PHE A 1 84 ? 9.676 -2.085 3.463 1.00 89.31 84 PHE A O 1
ATOM 669 N N . ARG A 1 85 ? 9.923 0.006 4.268 1.00 89.12 85 ARG A N 1
ATOM 670 C CA . ARG A 1 85 ? 8.615 0.060 4.924 1.00 89.12 85 ARG A CA 1
ATOM 671 C C . ARG A 1 85 ? 7.496 -0.018 3.884 1.00 89.12 85 ARG A C 1
ATOM 673 O O . ARG A 1 85 ? 7.521 0.682 2.874 1.00 89.12 85 ARG A O 1
ATOM 680 N N . THR A 1 86 ? 6.496 -0.840 4.166 1.00 91.44 86 THR A N 1
ATOM 681 C CA . THR A 1 86 ? 5.236 -0.908 3.419 1.00 91.44 86 THR A CA 1
ATOM 682 C C . THR A 1 86 ? 4.072 -0.572 4.337 1.00 91.44 86 THR A C 1
ATOM 684 O O . THR A 1 86 ? 4.197 -0.702 5.553 1.00 91.44 86 THR A O 1
ATOM 687 N N . ALA A 1 87 ? 2.926 -0.221 3.755 1.00 92.81 87 ALA A N 1
ATOM 688 C CA . ALA A 1 87 ? 1.688 -0.064 4.507 1.00 92.81 87 ALA A CA 1
ATOM 689 C C . ALA A 1 87 ? 1.365 -1.346 5.300 1.00 92.81 87 ALA A C 1
ATOM 691 O O . ALA A 1 87 ? 1.400 -2.446 4.737 1.00 92.81 87 ALA A O 1
ATOM 692 N N . LYS A 1 88 ? 1.041 -1.230 6.596 1.00 92.88 88 LYS A N 1
ATOM 693 C CA . LYS A 1 88 ? 0.578 -2.363 7.406 1.00 92.88 88 LYS A CA 1
ATOM 694 C C . LYS A 1 88 ? -0.675 -2.966 6.776 1.00 92.88 88 LYS A C 1
ATOM 696 O O . LYS A 1 88 ? -1.675 -2.283 6.557 1.00 92.88 88 LYS A O 1
ATOM 701 N N . PHE A 1 89 ? -0.618 -4.261 6.483 1.00 94.75 89 PHE A N 1
ATOM 702 C CA . PHE A 1 89 ? -1.744 -5.023 5.955 1.00 94.75 89 PHE A CA 1
ATOM 703 C C . PHE A 1 89 ? -2.751 -5.326 7.070 1.00 94.75 89 PHE A C 1
ATOM 705 O O . PHE A 1 89 ? -2.393 -5.943 8.074 1.00 94.75 89 PHE A O 1
ATOM 712 N N . TYR A 1 90 ? -4.009 -4.923 6.880 1.00 94.75 90 TYR A N 1
ATOM 713 C CA . TYR A 1 90 ? -5.094 -5.201 7.824 1.00 94.75 90 TYR A CA 1
ATOM 714 C C . TYR A 1 90 ? -5.954 -6.365 7.372 1.00 94.75 90 TYR A C 1
ATOM 716 O O . TYR A 1 90 ? -6.223 -7.269 8.159 1.00 94.75 90 TYR A O 1
ATOM 724 N N . TYR A 1 91 ? -6.381 -6.349 6.115 1.00 94.06 91 TYR A N 1
ATOM 725 C CA . TYR A 1 91 ? -7.208 -7.398 5.546 1.00 94.06 91 TYR A CA 1
ATOM 726 C C . TYR A 1 91 ? -7.113 -7.365 4.027 1.00 94.06 91 TYR A C 1
ATOM 728 O O . TYR A 1 91 ? -6.886 -6.322 3.423 1.00 94.06 91 TYR A O 1
ATOM 736 N N . GLY A 1 92 ? -7.315 -8.508 3.394 1.00 93.00 92 GLY A N 1
ATOM 737 C CA . GLY A 1 92 ? -7.455 -8.572 1.956 1.00 93.00 92 GLY A CA 1
ATOM 738 C C . GLY A 1 92 ? -7.828 -9.973 1.529 1.00 93.00 92 GLY A C 1
ATOM 739 O O . GLY A 1 92 ? -7.290 -10.952 2.061 1.00 93.00 92 GLY A O 1
ATOM 740 N N . ASP A 1 93 ? -8.771 -10.050 0.603 1.00 91.50 93 ASP A N 1
ATOM 741 C CA . ASP A 1 93 ? -9.294 -11.315 0.115 1.00 91.50 93 ASP A CA 1
ATOM 742 C C . ASP A 1 93 ? -9.856 -11.182 -1.296 1.00 91.50 93 ASP A C 1
ATOM 744 O O . ASP A 1 93 ? -10.152 -10.079 -1.770 1.00 91.50 93 ASP A O 1
ATOM 748 N N . ILE A 1 94 ? -9.980 -12.326 -1.961 1.00 88.69 94 ILE A N 1
ATOM 749 C CA . ILE A 1 94 ? -10.490 -12.443 -3.321 1.00 88.69 94 ILE A CA 1
ATOM 750 C C . ILE A 1 94 ? -11.496 -13.580 -3.347 1.00 88.69 94 ILE A C 1
ATOM 752 O O . ILE A 1 94 ? -11.187 -14.732 -3.047 1.00 88.69 94 ILE A O 1
ATOM 756 N N . SER A 1 95 ? -12.709 -13.255 -3.763 1.00 88.25 95 SER A N 1
ATOM 757 C CA . SER A 1 95 ? -13.743 -14.241 -4.008 1.00 88.25 95 SER A CA 1
ATOM 758 C C . SER A 1 95 ? -13.447 -14.976 -5.309 1.00 88.25 95 SER A C 1
ATOM 760 O O . SER A 1 95 ? -13.578 -14.412 -6.394 1.00 88.25 95 SER A O 1
ATOM 762 N N . MET A 1 96 ? -13.102 -16.258 -5.223 1.00 83.31 96 MET A N 1
ATOM 763 C CA . MET A 1 96 ? -12.876 -17.087 -6.412 1.00 83.31 96 MET A CA 1
ATOM 764 C C . MET A 1 96 ? -14.154 -17.320 -7.231 1.00 83.31 96 MET A C 1
ATOM 766 O O . MET A 1 96 ? -14.068 -17.584 -8.425 1.00 83.31 96 MET A O 1
ATOM 770 N N . SER A 1 97 ? -15.338 -17.205 -6.617 1.00 87.12 97 SER A N 1
ATOM 771 C CA . SER A 1 97 ? -16.620 -17.396 -7.308 1.00 87.12 97 SER A CA 1
ATOM 772 C C . SER A 1 97 ? -17.061 -16.167 -8.098 1.00 87.12 97 SER A C 1
ATOM 774 O O . SER A 1 97 ? -17.701 -16.302 -9.137 1.00 87.12 97 SER A O 1
ATOM 776 N N . THR A 1 98 ? -16.728 -14.966 -7.618 1.00 84.38 98 THR A N 1
ATOM 777 C CA . THR A 1 98 ? -17.183 -13.705 -8.227 1.00 84.38 98 THR A CA 1
ATOM 778 C C . THR A 1 98 ? -16.054 -12.862 -8.795 1.00 84.38 98 THR A C 1
ATOM 780 O O . THR A 1 98 ? -16.326 -11.840 -9.418 1.00 84.38 98 THR A O 1
ATOM 783 N N . THR A 1 99 ? -14.795 -13.247 -8.575 1.00 81.94 99 THR A N 1
ATOM 784 C CA . THR A 1 99 ? -13.578 -12.464 -8.869 1.00 81.94 99 THR A CA 1
ATOM 785 C C . THR A 1 99 ? -13.532 -11.088 -8.194 1.00 81.94 99 THR A C 1
ATOM 787 O O . THR A 1 99 ? -12.657 -10.274 -8.480 1.00 81.94 99 THR A O 1
ATOM 790 N N . ASN A 1 100 ? -14.465 -10.827 -7.272 1.00 87.31 100 ASN A N 1
ATOM 791 C CA . ASN A 1 100 ? -14.489 -9.617 -6.467 1.00 87.31 100 ASN A CA 1
ATOM 792 C C . ASN A 1 100 ? -13.365 -9.673 -5.429 1.00 87.31 100 ASN A C 1
ATOM 794 O O . ASN A 1 100 ? -12.966 -10.756 -4.999 1.00 87.31 100 ASN A O 1
ATOM 798 N N . TRP A 1 101 ? -12.868 -8.521 -5.009 1.00 91.62 101 TRP A N 1
ATOM 799 C CA . TRP A 1 101 ? -11.746 -8.445 -4.087 1.00 91.62 101 TRP A CA 1
ATOM 800 C C . TRP A 1 101 ? -11.821 -7.203 -3.212 1.00 91.62 101 TRP A C 1
ATOM 802 O O . TRP A 1 101 ? -12.529 -6.241 -3.502 1.00 91.62 101 TRP A O 1
ATOM 812 N N . ILE A 1 102 ? -11.082 -7.233 -2.114 1.00 93.75 102 ILE A N 1
ATOM 813 C CA . ILE A 1 102 ? -10.906 -6.088 -1.228 1.00 93.75 102 ILE A CA 1
ATOM 814 C C . ILE A 1 102 ? -9.493 -6.115 -0.665 1.00 93.75 102 ILE A C 1
ATOM 816 O O . ILE A 1 102 ? -8.945 -7.181 -0.387 1.00 93.75 102 ILE A O 1
ATOM 820 N N . LEU A 1 103 ? -8.910 -4.936 -0.491 1.00 94.94 103 LEU A N 1
ATOM 821 C CA . LEU A 1 103 ? -7.646 -4.738 0.201 1.00 94.94 103 LEU A CA 1
ATOM 822 C C . LEU A 1 103 ? -7.802 -3.585 1.191 1.00 94.94 103 LEU A C 1
ATOM 824 O O . LEU A 1 103 ? -8.276 -2.514 0.821 1.00 94.94 103 LEU A O 1
ATOM 828 N N . ILE A 1 104 ? -7.395 -3.814 2.434 1.00 96.38 104 ILE A N 1
ATOM 829 C CA . ILE A 1 104 ? -7.416 -2.857 3.537 1.00 96.38 104 ILE A CA 1
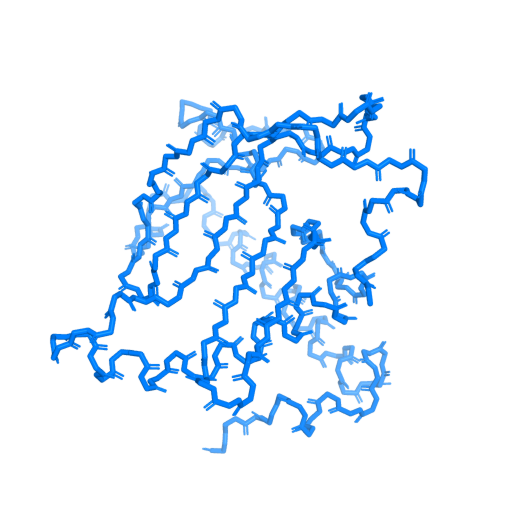ATOM 830 C C . ILE A 1 104 ? -6.009 -2.786 4.130 1.00 96.38 104 ILE A C 1
ATOM 832 O O . ILE A 1 104 ? -5.467 -3.790 4.608 1.00 96.38 104 ILE A O 1
ATOM 836 N N . THR A 1 105 ? -5.430 -1.592 4.127 1.00 96.25 105 THR A N 1
ATOM 837 C CA . THR A 1 105 ? -4.110 -1.298 4.699 1.00 96.25 105 THR A CA 1
ATOM 838 C C . THR A 1 105 ? -4.180 -0.091 5.629 1.00 96.25 105 THR A C 1
ATOM 840 O O . THR A 1 105 ? -5.195 0.606 5.678 1.00 96.25 105 THR A O 1
ATOM 843 N N . GLU A 1 106 ? -3.091 0.205 6.341 1.00 95.25 106 GLU A N 1
ATOM 844 C CA . GLU A 1 106 ? -2.933 1.529 6.950 1.00 95.25 106 GLU A CA 1
ATOM 845 C C . GLU A 1 106 ? -3.049 2.623 5.878 1.00 95.25 106 GLU A C 1
ATOM 847 O O . GLU A 1 106 ? -2.641 2.438 4.722 1.00 95.25 106 GLU A O 1
ATOM 852 N N . LYS A 1 107 ? -3.598 3.776 6.260 1.00 95.69 107 LYS A N 1
ATOM 853 C CA . LYS A 1 107 ? -3.419 5.008 5.496 1.00 95.69 107 LYS A CA 1
ATOM 854 C C . LYS A 1 107 ? -2.008 5.533 5.770 1.00 95.69 107 LYS A C 1
ATOM 856 O O . LYS A 1 107 ? -1.684 5.866 6.905 1.00 95.69 107 LYS A O 1
ATOM 861 N N . ILE A 1 108 ? -1.197 5.681 4.724 1.00 93.44 108 ILE A N 1
ATOM 862 C CA . ILE A 1 108 ? 0.108 6.342 4.841 1.00 93.44 108 ILE A CA 1
ATOM 863 C C . ILE A 1 108 ? -0.097 7.834 5.128 1.00 93.44 108 ILE A C 1
ATOM 865 O O . ILE A 1 108 ? -0.766 8.542 4.367 1.00 93.44 108 ILE A O 1
ATOM 869 N N . ALA A 1 109 ? 0.482 8.303 6.231 1.00 92.69 109 ALA A N 1
ATOM 870 C CA . ALA A 1 109 ? 0.500 9.708 6.609 1.00 92.69 109 ALA A CA 1
ATOM 871 C C . ALA A 1 109 ? 1.664 10.418 5.904 1.00 92.69 109 ALA A C 1
ATOM 873 O O . ALA A 1 109 ? 2.812 10.342 6.332 1.00 92.69 109 ALA A O 1
ATOM 874 N N . PHE A 1 110 ? 1.358 11.082 4.793 1.00 93.19 110 PHE A N 1
ATOM 875 C CA . PHE A 1 110 ? 2.305 11.962 4.115 1.00 93.19 110 PHE A CA 1
ATOM 876 C C . PHE A 1 110 ? 2.391 13.308 4.836 1.00 93.19 110 PHE A C 1
ATOM 878 O O . PHE A 1 110 ? 1.375 13.813 5.319 1.00 93.19 110 PHE A O 1
ATOM 885 N N . ALA A 1 111 ? 3.584 13.897 4.860 1.00 94.75 111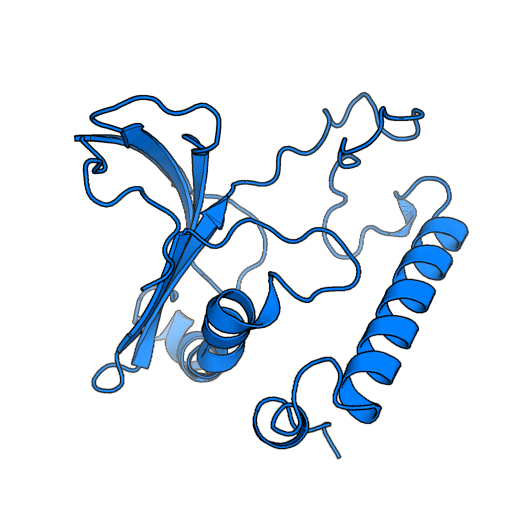 ALA A N 1
ATOM 886 C CA . ALA A 1 111 ? 3.806 15.245 5.356 1.00 94.75 111 ALA A CA 1
ATOM 887 C C . ALA A 1 111 ? 2.985 16.277 4.563 1.00 94.75 111 ALA A C 1
ATOM 889 O O . ALA A 1 111 ? 2.607 16.060 3.403 1.00 94.75 111 ALA A O 1
ATOM 890 N N . ASP A 1 112 ? 2.716 17.415 5.206 1.00 93.38 112 ASP A N 1
ATOM 891 C CA . ASP A 1 112 ? 1.940 18.498 4.609 1.00 93.38 112 ASP A CA 1
ATOM 892 C C . ASP A 1 112 ? 2.602 19.013 3.313 1.00 93.38 112 ASP A C 1
ATOM 894 O O . ASP A 1 112 ? 3.822 19.197 3.288 1.00 93.38 112 ASP A O 1
ATOM 898 N N . PRO A 1 113 ? 1.841 19.283 2.232 1.00 91.75 113 PRO A N 1
ATOM 899 C CA . PRO A 1 113 ? 2.394 19.798 0.979 1.00 91.75 113 PRO A CA 1
ATOM 900 C C . PRO A 1 113 ? 3.256 21.060 1.095 1.00 91.75 113 PRO A C 1
ATOM 902 O O . PRO A 1 113 ? 4.115 21.255 0.233 1.00 91.75 113 PRO A O 1
ATOM 905 N N . SER A 1 114 ? 3.040 21.895 2.116 1.00 93.00 114 SER A N 1
ATOM 906 C CA . SER A 1 114 ? 3.862 23.079 2.406 1.00 93.00 114 SER A CA 1
ATOM 907 C C . SER A 1 114 ? 5.298 22.731 2.798 1.00 93.00 114 SER A C 1
ATOM 909 O O . SER A 1 114 ? 6.199 23.493 2.470 1.00 93.00 114 SER A O 1
ATOM 911 N N . ARG A 1 115 ? 5.530 21.544 3.374 1.00 93.44 115 ARG A N 1
ATOM 912 C CA . ARG A 1 115 ? 6.855 21.051 3.791 1.00 93.44 115 ARG A CA 1
ATOM 913 C C . ARG A 1 115 ? 7.672 20.444 2.647 1.00 93.44 115 ARG A C 1
ATOM 915 O O . ARG A 1 115 ? 8.609 19.672 2.849 1.00 93.44 115 ARG A O 1
ATOM 922 N N . ARG A 1 116 ? 7.292 20.703 1.393 1.00 91.88 116 ARG A N 1
ATOM 923 C CA . ARG A 1 116 ? 7.946 20.095 0.230 1.00 91.88 116 ARG A CA 1
ATOM 924 C C . ARG A 1 116 ? 9.384 20.593 0.092 1.00 91.88 116 ARG A C 1
ATOM 926 O O . ARG A 1 116 ? 9.614 21.765 -0.173 1.00 91.88 116 ARG A O 1
ATOM 933 N N . GLY A 1 117 ? 10.329 19.655 0.125 1.00 88.88 117 GLY A N 1
ATOM 934 C CA . GLY A 1 117 ? 11.759 19.943 -0.023 1.00 88.88 117 GLY A CA 1
ATOM 935 C C . GLY A 1 117 ? 12.464 20.236 1.299 1.00 88.88 117 GLY A C 1
ATOM 936 O O . GLY A 1 117 ? 13.676 20.430 1.293 1.00 88.88 117 GLY A O 1
ATOM 937 N N . GLU A 1 118 ? 11.732 20.228 2.413 1.00 92.88 118 GLU A N 1
ATOM 938 C CA . GLU A 1 118 ? 12.316 20.262 3.749 1.00 92.88 118 GLU A CA 1
ATOM 939 C C . GLU A 1 118 ? 12.926 18.904 4.108 1.00 92.88 118 GLU A C 1
ATOM 941 O O . GLU A 1 118 ? 12.480 17.854 3.636 1.00 92.88 118 GLU A O 1
ATOM 946 N N . ALA A 1 119 ? 13.941 18.928 4.973 1.00 91.06 119 ALA A N 1
ATOM 947 C CA . ALA A 1 119 ? 14.396 17.721 5.644 1.00 91.06 119 ALA A CA 1
ATOM 948 C C . ALA A 1 119 ? 13.304 17.260 6.622 1.00 91.06 119 ALA A C 1
ATOM 950 O O . ALA A 1 119 ? 12.780 18.064 7.392 1.00 91.06 119 ALA A O 1
ATOM 951 N N . LEU A 1 120 ? 12.956 15.978 6.563 1.00 91.44 120 LEU A N 1
ATOM 952 C CA . LEU A 1 120 ? 11.952 15.369 7.429 1.00 91.44 120 LEU A CA 1
ATOM 953 C C . LEU A 1 120 ? 12.625 14.501 8.492 1.00 91.44 120 LEU A C 1
ATOM 955 O O . LEU A 1 120 ? 13.750 14.031 8.294 1.00 91.44 120 LEU A O 1
ATOM 959 N N . GLU A 1 121 ? 11.927 14.280 9.600 1.00 93.06 121 GLU A N 1
ATOM 960 C CA . GLU A 1 121 ? 12.382 13.376 10.653 1.00 93.06 121 GLU A CA 1
ATOM 961 C C . GLU A 1 121 ? 12.402 11.916 10.161 1.00 93.06 121 GLU A C 1
ATOM 963 O O . GLU A 1 121 ? 11.726 11.567 9.182 1.00 93.06 121 GLU A O 1
ATOM 968 N N . PRO A 1 122 ? 13.164 11.024 10.822 1.00 89.25 122 PRO A N 1
ATOM 969 C CA . PRO A 1 122 ? 13.097 9.595 10.541 1.00 89.25 122 PRO A CA 1
ATOM 970 C C . PRO A 1 122 ? 11.646 9.084 10.534 1.00 89.25 122 PRO A C 1
ATOM 972 O O . PRO A 1 122 ? 10.840 9.457 11.380 1.00 89.25 122 PRO A O 1
ATOM 975 N N . ASP A 1 123 ? 11.325 8.225 9.563 1.00 84.50 123 ASP A N 1
ATOM 976 C CA . ASP A 1 123 ? 9.998 7.629 9.338 1.00 84.50 123 ASP A CA 1
ATOM 977 C C . ASP A 1 123 ? 8.865 8.578 8.895 1.00 84.50 123 ASP A C 1
ATOM 979 O O . ASP A 1 123 ? 7.758 8.101 8.615 1.00 84.50 123 ASP A O 1
ATOM 983 N N . GLU A 1 124 ? 9.125 9.879 8.727 1.00 92.62 124 GLU A N 1
ATOM 984 C CA . GLU A 1 124 ? 8.215 10.773 8.007 1.00 92.62 124 GLU A CA 1
ATOM 985 C C . GLU A 1 124 ? 8.248 10.498 6.494 1.00 92.62 124 GLU A C 1
ATOM 987 O O . GLU A 1 124 ? 9.287 10.193 5.901 1.00 92.62 124 GLU A O 1
ATOM 992 N N . VAL A 1 125 ? 7.090 10.624 5.838 1.00 92.44 125 VAL A N 1
ATOM 993 C CA . VAL A 1 125 ? 6.960 10.397 4.392 1.00 92.44 125 VAL A CA 1
ATOM 994 C C . VAL A 1 125 ? 6.762 11.726 3.676 1.00 92.44 125 VAL A C 1
ATOM 996 O O . VAL A 1 125 ? 5.849 12.481 4.004 1.00 92.44 125 VAL A O 1
ATOM 999 N N . GLU A 1 126 ? 7.590 12.000 2.668 1.00 92.56 126 GLU A N 1
ATOM 1000 C CA . GLU A 1 126 ? 7.527 13.241 1.890 1.00 92.56 126 GLU A CA 1
ATOM 1001 C C . GLU A 1 126 ? 6.154 13.512 1.261 1.00 92.56 126 GLU A C 1
ATOM 1003 O O . GLU A 1 126 ? 5.457 12.570 0.877 1.00 92.56 126 GLU A O 1
ATOM 1008 N N . PRO A 1 127 ? 5.770 14.786 1.056 1.00 93.06 127 PRO A N 1
ATOM 1009 C CA . PRO A 1 127 ? 4.501 15.104 0.417 1.00 93.06 127 PRO A CA 1
ATOM 1010 C C . PRO A 1 127 ? 4.357 14.467 -0.973 1.00 93.06 127 PRO A C 1
ATOM 1012 O O . PRO A 1 127 ? 5.258 14.539 -1.812 1.00 93.06 127 PRO A O 1
ATOM 1015 N N . VAL A 1 128 ? 3.180 13.897 -1.253 1.00 87.56 128 VAL A N 1
ATOM 1016 C CA . VAL A 1 128 ? 2.902 13.222 -2.531 1.00 87.56 128 VAL A CA 1
ATOM 1017 C C . VAL A 1 128 ? 2.955 14.200 -3.701 1.00 87.56 128 VAL A C 1
ATOM 1019 O O . VAL A 1 128 ? 2.353 15.278 -3.693 1.00 87.56 128 VAL A O 1
ATOM 1022 N N . VAL A 1 129 ? 3.597 13.757 -4.777 1.00 88.44 129 VAL A N 1
ATOM 1023 C CA . VAL A 1 129 ? 3.505 14.377 -6.096 1.00 88.44 129 VAL A CA 1
ATOM 1024 C C . VAL A 1 129 ? 2.534 13.571 -6.954 1.00 88.44 129 VAL A C 1
ATOM 1026 O O . VAL A 1 129 ? 2.526 12.340 -6.921 1.00 88.44 129 VAL A O 1
ATOM 1029 N N . ARG A 1 130 ? 1.646 14.253 -7.689 1.00 86.88 130 ARG A N 1
ATOM 1030 C CA . ARG A 1 130 ? 0.688 13.553 -8.555 1.00 86.88 130 ARG A CA 1
ATOM 1031 C C . ARG A 1 130 ? 1.435 12.800 -9.653 1.00 86.88 130 ARG A C 1
ATOM 1033 O O . ARG A 1 130 ? 2.478 13.241 -10.125 1.00 86.88 130 ARG A O 1
ATOM 1040 N N . LYS A 1 131 ? 0.849 11.682 -10.086 1.00 84.56 131 LYS A N 1
ATOM 1041 C CA . LYS A 1 131 ? 1.381 10.852 -11.170 1.00 84.56 131 LYS A CA 1
ATOM 1042 C C . LYS A 1 131 ? 1.741 11.709 -12.390 1.00 84.56 131 LYS A C 1
ATOM 1044 O O . LYS A 1 131 ? 0.897 12.464 -12.869 1.00 84.56 131 LYS A O 1
ATOM 1049 N N . GLY A 1 132 ? 2.963 11.539 -12.896 1.00 88.06 132 GLY A N 1
ATOM 1050 C CA . GLY A 1 132 ? 3.465 12.244 -14.077 1.00 88.06 132 GLY A CA 1
ATOM 1051 C C . GLY A 1 132 ? 3.975 13.662 -13.807 1.00 88.06 132 GLY A C 1
ATOM 1052 O O . GLY A 1 132 ? 4.303 14.363 -14.758 1.00 88.06 132 GLY A O 1
ATOM 1053 N N . LEU A 1 133 ? 4.048 14.093 -12.543 1.00 91.81 133 LEU A N 1
ATOM 1054 C CA . LEU A 1 133 ? 4.583 15.403 -12.160 1.00 91.81 133 LEU A CA 1
ATOM 1055 C C . LEU A 1 133 ? 5.968 15.303 -11.513 1.00 91.81 133 LEU A C 1
ATOM 1057 O O . LEU A 1 133 ? 6.300 16.097 -10.640 1.00 91.81 133 LEU A O 1
ATOM 1061 N N . ASP A 1 134 ? 6.794 14.345 -11.926 1.00 90.56 134 ASP A N 1
ATOM 1062 C CA . ASP A 1 134 ? 8.090 14.077 -11.282 1.00 90.56 134 ASP A CA 1
ATOM 1063 C C . ASP A 1 134 ? 9.059 15.266 -11.381 1.00 90.56 134 ASP A C 1
ATOM 1065 O O . ASP A 1 134 ? 9.929 15.433 -10.533 1.00 90.56 134 ASP A O 1
ATOM 1069 N N . PHE A 1 135 ? 8.860 16.158 -12.356 1.00 90.62 135 PHE A N 1
ATOM 1070 C CA . PHE A 1 135 ? 9.566 17.441 -12.455 1.00 90.62 135 PHE A CA 1
ATOM 1071 C C . PHE A 1 135 ? 9.289 18.391 -11.273 1.00 90.62 135 PHE A C 1
ATOM 1073 O O . PHE A 1 135 ? 10.016 19.359 -11.078 1.00 90.62 135 PHE A O 1
ATOM 1080 N N . CYS A 1 136 ? 8.249 18.127 -10.476 1.00 90.69 136 CYS A N 1
ATOM 1081 C CA . CYS A 1 136 ? 7.944 18.838 -9.236 1.00 90.69 136 CYS A CA 1
ATOM 1082 C C . CYS A 1 136 ? 8.584 18.198 -7.990 1.00 90.69 136 CYS A C 1
ATOM 1084 O O . CYS A 1 136 ? 8.321 18.681 -6.883 1.00 90.69 136 CYS A O 1
ATOM 1086 N N . LEU A 1 137 ? 9.333 17.095 -8.127 1.00 90.25 137 LEU A N 1
ATOM 1087 C CA . LEU A 1 137 ? 10.047 16.466 -7.015 1.00 90.25 137 LEU A CA 1
ATOM 1088 C C . LEU A 1 137 ? 11.356 17.221 -6.741 1.00 90.25 137 LEU A C 1
ATOM 1090 O O . LEU A 1 137 ? 12.221 17.280 -7.619 1.00 90.25 137 LEU A O 1
ATOM 1094 N N . PRO A 1 138 ? 11.563 17.735 -5.516 1.00 90.62 138 PRO A N 1
ATOM 1095 C CA . PRO A 1 138 ? 12.877 18.209 -5.094 1.00 90.62 138 PRO A CA 1
ATOM 1096 C C . PRO A 1 138 ? 13.893 17.068 -5.185 1.00 90.62 138 PRO A C 1
ATOM 1098 O O . PRO A 1 138 ? 13.557 15.941 -4.817 1.00 90.62 138 PRO A O 1
ATOM 1101 N N . CYS A 1 139 ? 15.107 17.347 -5.665 1.00 90.19 139 CYS A N 1
ATOM 1102 C CA . CYS A 1 139 ? 16.205 16.372 -5.761 1.00 90.19 139 CYS A CA 1
ATOM 1103 C C . CYS A 1 139 ? 15.795 15.041 -6.428 1.00 90.19 139 CYS A C 1
ATOM 1105 O O . CYS A 1 139 ? 16.132 13.959 -5.946 1.00 90.19 139 CYS A O 1
ATOM 1107 N N . ALA A 1 140 ? 15.038 15.108 -7.532 1.00 91.50 140 ALA A N 1
ATOM 1108 C CA . ALA A 1 140 ? 14.460 13.932 -8.188 1.00 91.50 140 ALA A CA 1
ATOM 1109 C C . ALA A 1 140 ? 15.488 12.822 -8.478 1.00 91.50 140 ALA A C 1
ATOM 1111 O O . ALA A 1 140 ? 15.193 11.648 -8.263 1.00 91.50 140 ALA A O 1
ATOM 1112 N N . LEU A 1 141 ? 16.704 13.179 -8.915 1.00 93.75 141 LEU A N 1
ATOM 1113 C CA . LEU A 1 141 ? 17.761 12.208 -9.210 1.00 93.75 141 LEU A CA 1
ATOM 1114 C C . LEU A 1 141 ? 18.119 11.351 -7.989 1.00 93.75 141 LEU A C 1
ATOM 1116 O O . LEU A 1 141 ? 18.140 10.127 -8.099 1.00 93.75 141 LEU A O 1
ATOM 1120 N N . ASP A 1 142 ? 18.335 11.966 -6.826 1.00 92.62 142 ASP A N 1
ATOM 1121 C CA . ASP A 1 142 ? 18.689 11.246 -5.597 1.00 92.62 142 ASP A CA 1
ATOM 1122 C C . ASP A 1 142 ? 17.576 10.283 -5.177 1.00 92.62 142 ASP A C 1
ATOM 1124 O O . ASP A 1 142 ? 17.836 9.143 -4.781 1.00 92.62 142 ASP A O 1
ATOM 1128 N N . LYS A 1 143 ? 16.319 10.706 -5.348 1.00 91.31 143 LYS A N 1
ATOM 1129 C CA . LYS A 1 143 ? 15.132 9.890 -5.060 1.00 91.31 143 LYS A CA 1
ATOM 1130 C C . LYS A 1 143 ? 15.025 8.701 -6.002 1.00 91.31 143 LYS A C 1
ATOM 1132 O O . LYS A 1 143 ? 14.778 7.583 -5.550 1.00 91.31 143 LYS A O 1
ATOM 1137 N N . TYR A 1 144 ? 15.281 8.904 -7.292 1.00 93.94 144 TYR A N 1
ATOM 1138 C CA . TYR A 1 144 ? 15.349 7.809 -8.253 1.00 93.94 144 TYR A CA 1
ATOM 1139 C C . TYR A 1 144 ? 16.484 6.843 -7.930 1.00 93.94 144 TYR A C 1
ATOM 1141 O O . TYR A 1 144 ? 16.266 5.634 -7.934 1.00 93.94 144 TYR A O 1
ATOM 1149 N N . VAL A 1 145 ? 17.673 7.339 -7.585 1.00 96.31 145 VAL A N 1
ATOM 1150 C CA . VAL A 1 145 ? 18.798 6.488 -7.178 1.00 96.31 145 VAL A CA 1
ATOM 1151 C C . VAL A 1 145 ? 18.438 5.665 -5.937 1.00 96.31 145 VAL A C 1
ATOM 1153 O O . VAL A 1 145 ? 18.695 4.459 -5.909 1.00 96.31 145 VAL A O 1
ATOM 1156 N N . ALA A 1 146 ? 17.803 6.269 -4.929 1.00 93.00 146 ALA A N 1
ATOM 1157 C CA . ALA A 1 146 ? 17.329 5.558 -3.743 1.00 93.00 146 ALA A CA 1
ATOM 1158 C C . ALA A 1 146 ? 16.293 4.475 -4.097 1.00 93.00 146 ALA A C 1
ATOM 1160 O O . ALA A 1 146 ? 16.430 3.329 -3.658 1.00 93.00 146 ALA A O 1
ATOM 1161 N N . LEU A 1 147 ? 15.309 4.804 -4.942 1.00 93.50 147 LEU A N 1
ATOM 1162 C CA . LEU A 1 147 ? 14.293 3.867 -5.425 1.00 93.50 147 LEU A CA 1
ATOM 1163 C C . LEU A 1 147 ? 14.922 2.690 -6.184 1.00 93.50 147 LEU A C 1
ATOM 1165 O O . LEU A 1 147 ? 14.645 1.535 -5.863 1.00 93.50 147 LEU A O 1
ATOM 1169 N N . TYR A 1 148 ? 15.812 2.959 -7.143 1.00 96.38 148 TYR A N 1
ATOM 1170 C CA . TYR A 1 148 ? 16.463 1.919 -7.943 1.00 96.38 148 TYR A CA 1
ATOM 1171 C C . TYR A 1 148 ? 17.380 1.024 -7.111 1.00 96.38 148 TYR A C 1
ATOM 1173 O O . TYR A 1 148 ? 17.415 -0.182 -7.344 1.00 96.38 148 TYR A O 1
ATOM 1181 N N . ARG A 1 149 ? 18.069 1.558 -6.094 1.00 96.94 149 ARG A N 1
ATOM 1182 C CA . ARG A 1 149 ? 18.837 0.733 -5.145 1.00 96.94 149 ARG A CA 1
ATOM 1183 C C . ARG A 1 149 ? 17.936 -0.257 -4.408 1.00 96.94 149 ARG A C 1
ATOM 1185 O O . ARG A 1 149 ? 18.283 -1.431 -4.290 1.00 96.94 149 ARG A O 1
ATOM 1192 N N . ARG A 1 150 ? 16.767 0.191 -3.938 1.00 95.62 150 ARG A N 1
ATOM 1193 C CA . ARG A 1 150 ? 15.793 -0.681 -3.260 1.00 95.62 150 ARG A CA 1
ATOM 1194 C C . ARG A 1 150 ? 15.151 -1.687 -4.210 1.00 95.62 150 ARG A C 1
ATOM 1196 O O . ARG A 1 150 ? 14.986 -2.839 -3.822 1.00 95.62 150 ARG A O 1
ATOM 1203 N N . ALA A 1 151 ? 14.868 -1.293 -5.450 1.00 94.00 151 ALA A N 1
ATOM 1204 C CA . ALA A 1 151 ? 14.388 -2.203 -6.484 1.00 94.00 151 ALA A CA 1
ATOM 1205 C C . ALA A 1 151 ? 15.429 -3.288 -6.809 1.00 94.00 151 ALA A C 1
ATOM 1207 O O . ALA A 1 151 ? 15.102 -4.470 -6.791 1.00 94.00 151 ALA A O 1
ATOM 1208 N N . ALA A 1 152 ? 16.697 -2.917 -7.011 1.00 95.31 152 ALA A N 1
ATOM 1209 C CA . ALA A 1 152 ? 17.782 -3.869 -7.250 1.00 95.31 152 ALA A CA 1
ATOM 1210 C C . ALA A 1 152 ? 17.965 -4.843 -6.074 1.00 95.31 152 ALA A C 1
ATOM 1212 O O . ALA A 1 152 ? 18.130 -6.044 -6.274 1.00 95.31 152 ALA A O 1
ATOM 1213 N N . MET A 1 153 ? 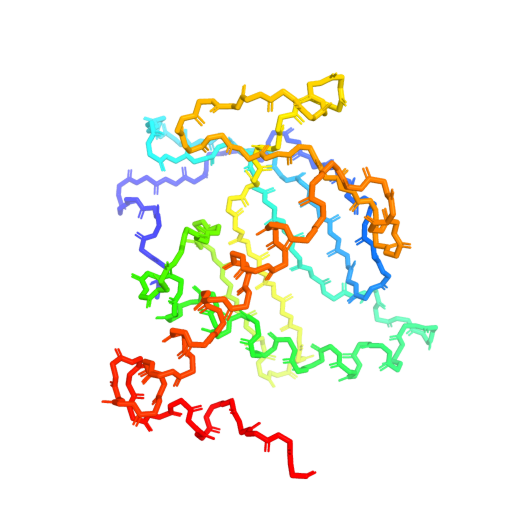17.877 -4.339 -4.841 1.00 95.75 153 MET A N 1
ATOM 1214 C CA . MET A 1 153 ? 17.921 -5.151 -3.624 1.00 95.75 153 MET A CA 1
ATOM 1215 C C . MET A 1 153 ? 16.741 -6.128 -3.540 1.00 95.75 153 MET A C 1
ATOM 1217 O O . MET A 1 153 ? 16.949 -7.297 -3.222 1.00 95.75 153 MET A O 1
ATOM 1221 N N . LEU A 1 154 ? 15.525 -5.685 -3.872 1.00 93.25 154 LEU A N 1
ATOM 1222 C CA . LEU A 1 154 ? 14.343 -6.545 -3.934 1.00 93.25 154 LEU A CA 1
ATOM 1223 C C . LEU A 1 154 ? 14.508 -7.652 -4.986 1.00 93.25 154 LEU A C 1
ATOM 1225 O O . LEU A 1 154 ? 14.251 -8.818 -4.691 1.00 93.25 154 LEU A O 1
ATOM 1229 N N . THR A 1 155 ? 15.006 -7.311 -6.176 1.00 91.81 155 THR A N 1
ATOM 1230 C CA . THR A 1 155 ? 15.326 -8.276 -7.238 1.00 91.81 155 THR A CA 1
ATOM 1231 C C . THR A 1 155 ? 16.360 -9.295 -6.764 1.00 91.81 155 THR A C 1
ATOM 1233 O O . THR A 1 155 ? 16.154 -10.499 -6.906 1.00 91.81 155 THR A O 1
ATOM 1236 N N . ALA A 1 156 ? 17.443 -8.844 -6.127 1.00 93.81 156 ALA A N 1
ATOM 1237 C CA . ALA A 1 156 ? 18.444 -9.739 -5.557 1.00 93.81 156 ALA A CA 1
ATOM 1238 C C . ALA A 1 156 ? 17.837 -10.665 -4.487 1.00 93.81 156 ALA A C 1
ATOM 1240 O O . ALA A 1 156 ? 18.155 -11.854 -4.451 1.00 93.81 156 ALA A O 1
ATOM 1241 N N . TRP A 1 157 ? 16.927 -10.167 -3.642 1.00 93.81 157 TRP A N 1
ATOM 1242 C CA . TRP A 1 157 ? 16.234 -10.983 -2.638 1.00 93.81 157 TRP A CA 1
ATOM 1243 C C . TRP A 1 157 ? 15.299 -12.023 -3.266 1.00 93.81 157 TRP A C 1
ATOM 1245 O O . TRP A 1 157 ? 15.231 -13.147 -2.771 1.00 93.81 157 TRP A O 1
ATOM 1255 N N . ALA A 1 158 ? 14.624 -11.687 -4.367 1.00 90.44 158 ALA A N 1
ATOM 1256 C CA . ALA A 1 158 ? 13.814 -12.638 -5.124 1.00 90.44 158 ALA A CA 1
ATOM 1257 C C . ALA A 1 158 ? 14.679 -13.759 -5.729 1.00 90.44 158 ALA A C 1
ATOM 1259 O O . ALA A 1 158 ? 14.386 -14.936 -5.533 1.00 90.44 158 ALA A O 1
ATOM 1260 N N . HIS A 1 159 ? 15.786 -13.412 -6.395 1.00 90.44 159 HIS A N 1
ATOM 1261 C CA . HIS A 1 159 ? 16.662 -14.392 -7.054 1.00 90.44 159 HIS A CA 1
ATOM 1262 C C . HIS A 1 159 ? 17.507 -15.236 -6.093 1.00 90.44 159 HIS A C 1
ATOM 1264 O O . HIS A 1 159 ? 17.852 -16.367 -6.420 1.00 90.44 159 HIS A O 1
ATOM 1270 N N . SER A 1 160 ? 17.831 -14.716 -4.908 1.00 92.75 160 SER A N 1
ATOM 1271 C CA . SER A 1 160 ? 18.546 -15.468 -3.863 1.00 92.75 160 SER A CA 1
ATOM 1272 C C . SER A 1 160 ? 17.629 -16.338 -2.997 1.00 92.75 160 SER A C 1
ATOM 1274 O O . SER A 1 160 ? 18.107 -16.999 -2.079 1.00 92.75 160 SER A O 1
ATOM 1276 N N . GLY A 1 161 ? 16.313 -16.325 -3.242 1.00 91.06 161 GLY A N 1
ATOM 1277 C CA . GLY A 1 161 ? 15.333 -17.082 -2.459 1.00 91.06 161 GLY A CA 1
ATOM 1278 C C . GLY A 1 161 ? 15.002 -16.472 -1.092 1.00 91.06 161 GLY A C 1
ATOM 1279 O O . GLY A 1 161 ? 14.227 -17.056 -0.339 1.00 91.06 161 GLY A O 1
ATOM 1280 N N . ARG A 1 162 ? 15.523 -15.280 -0.767 1.00 92.00 162 ARG A N 1
ATOM 1281 C CA . ARG A 1 162 ? 15.241 -14.575 0.497 1.00 92.00 162 ARG A CA 1
ATOM 1282 C C . ARG A 1 162 ? 13.773 -14.159 0.641 1.00 92.00 162 ARG A C 1
ATOM 1284 O O . ARG A 1 162 ? 13.292 -14.028 1.760 1.00 92.00 162 ARG A O 1
ATOM 1291 N N . LEU A 1 163 ? 13.065 -13.974 -0.473 1.00 89.88 163 LEU A N 1
ATOM 1292 C CA . LEU A 1 163 ? 11.610 -13.761 -0.499 1.00 89.88 163 LEU A CA 1
ATOM 1293 C C . LEU A 1 163 ? 10.811 -15.070 -0.631 1.00 89.88 163 LEU A C 1
ATOM 1295 O O . LEU A 1 163 ? 9.600 -15.037 -0.813 1.00 89.88 163 LEU A O 1
ATOM 1299 N N . GLY A 1 164 ? 11.474 -16.224 -0.559 1.00 89.19 164 GLY A N 1
ATOM 1300 C CA . GLY A 1 164 ? 10.899 -17.524 -0.882 1.00 89.19 164 GLY A CA 1
ATOM 1301 C C . GLY A 1 164 ? 11.135 -17.919 -2.340 1.00 89.19 164 GLY A C 1
ATOM 1302 O O . GLY A 1 164 ? 11.230 -17.088 -3.241 1.00 89.19 164 GLY A O 1
ATOM 1303 N N . THR A 1 165 ? 11.227 -19.224 -2.577 1.00 90.00 165 THR A N 1
ATOM 1304 C CA . THR A 1 165 ? 11.537 -19.802 -3.895 1.00 90.00 165 THR A CA 1
ATOM 1305 C C . THR A 1 165 ? 10.371 -19.740 -4.881 1.00 90.00 165 THR A C 1
ATOM 1307 O O . THR A 1 165 ? 10.586 -19.872 -6.079 1.00 90.00 165 THR A O 1
ATOM 1310 N N . GLN A 1 166 ? 9.149 -19.492 -4.399 1.00 87.88 166 GLN A N 1
ATOM 1311 C CA . GLN A 1 166 ? 7.928 -19.436 -5.212 1.00 87.88 166 GLN A CA 1
ATOM 1312 C C . GLN A 1 166 ? 7.712 -18.082 -5.908 1.00 87.88 166 GLN A C 1
ATOM 1314 O O . GLN A 1 166 ? 6.796 -17.944 -6.715 1.00 87.88 166 GLN A O 1
ATOM 1319 N N . VAL A 1 167 ? 8.525 -17.057 -5.616 1.00 88.62 167 VAL A N 1
ATOM 1320 C CA . VAL A 1 167 ? 8.344 -15.709 -6.190 1.00 88.62 167 VAL A CA 1
ATOM 1321 C C . VAL A 1 167 ? 8.282 -15.706 -7.724 1.00 88.62 167 VAL A C 1
ATOM 1323 O O . VAL A 1 167 ? 7.366 -15.070 -8.243 1.00 88.62 167 VAL A O 1
ATOM 1326 N N . PRO A 1 168 ? 9.151 -16.421 -8.469 1.00 86.94 168 PRO A N 1
ATOM 1327 C CA . PRO A 1 168 ? 9.069 -16.459 -9.932 1.00 86.94 168 PRO A CA 1
ATOM 1328 C C . PRO A 1 168 ? 7.780 -17.096 -10.475 1.00 86.94 168 PRO A C 1
ATOM 1330 O O . PRO A 1 168 ? 7.360 -16.762 -11.579 1.00 86.94 168 PRO A O 1
ATOM 1333 N N . GLU A 1 169 ? 7.149 -17.998 -9.719 1.00 87.12 169 GLU A N 1
ATOM 1334 C CA . GLU A 1 169 ? 5.879 -18.634 -10.099 1.00 87.12 169 GLU A CA 1
ATOM 1335 C C . GLU A 1 169 ? 4.692 -17.696 -9.841 1.00 87.12 169 GLU A C 1
ATOM 1337 O O . GLU A 1 169 ? 3.781 -17.584 -10.660 1.00 87.12 169 GLU A O 1
ATOM 1342 N N . LEU A 1 170 ? 4.721 -16.987 -8.710 1.00 84.56 170 LEU A N 1
ATOM 1343 C CA . LEU A 1 170 ? 3.653 -16.088 -8.263 1.00 84.56 170 LEU A CA 1
ATOM 1344 C C . LEU A 1 170 ? 3.680 -14.738 -9.000 1.00 84.56 170 LEU A C 1
ATOM 1346 O O . LEU A 1 170 ? 2.634 -14.145 -9.275 1.00 84.56 170 LEU A O 1
ATOM 1350 N N . PHE A 1 171 ? 4.880 -14.268 -9.342 1.00 85.06 171 PHE A N 1
ATOM 1351 C CA . PHE A 1 171 ? 5.147 -13.011 -10.039 1.00 85.06 171 PHE A CA 1
ATOM 1352 C C . PHE A 1 171 ? 6.106 -13.261 -11.212 1.00 85.06 171 PHE A C 1
ATOM 1354 O O . PHE A 1 171 ? 7.276 -12.871 -11.153 1.00 85.06 171 PHE A O 1
ATOM 1361 N N . PRO A 1 172 ? 5.640 -13.918 -12.287 1.00 82.38 172 PRO A N 1
ATOM 1362 C CA . PRO A 1 172 ? 6.492 -14.215 -13.428 1.00 82.38 172 PRO A CA 1
ATOM 1363 C C . PRO A 1 172 ? 6.975 -12.922 -14.086 1.00 82.38 172 PRO A C 1
ATOM 1365 O O . PRO A 1 172 ? 6.197 -11.986 -14.290 1.00 82.38 172 PRO A O 1
ATOM 1368 N N . ALA A 1 173 ? 8.261 -12.879 -14.442 1.00 75.50 173 ALA A N 1
ATOM 1369 C CA . ALA A 1 173 ? 8.792 -11.812 -15.278 1.00 75.50 173 ALA A CA 1
ATOM 1370 C C . ALA A 1 173 ? 8.054 -11.826 -16.623 1.00 75.50 173 ALA A C 1
ATOM 1372 O O . ALA A 1 173 ? 7.897 -12.884 -17.239 1.00 75.50 173 ALA A O 1
ATOM 1373 N N . ASN A 1 174 ? 7.595 -10.657 -17.072 1.00 64.56 174 ASN A N 1
ATOM 1374 C CA . ASN A 1 174 ? 7.080 -10.524 -18.429 1.00 64.56 174 ASN A CA 1
ATOM 1375 C C . ASN A 1 174 ? 8.235 -10.849 -19.385 1.00 64.56 174 ASN A C 1
ATOM 1377 O O . ASN A 1 174 ? 9.284 -10.206 -19.312 1.00 64.56 174 ASN A O 1
ATOM 1381 N N . LYS A 1 175 ? 8.055 -11.892 -20.197 1.00 46.53 175 LYS A N 1
ATOM 1382 C CA . LYS A 1 175 ? 8.966 -12.230 -21.292 1.00 46.53 175 LYS A CA 1
ATOM 1383 C C . LYS A 1 175 ? 8.797 -11.245 -22.439 1.00 46.53 175 LYS A C 1
ATOM 1385 O O . LYS A 1 175 ? 7.643 -10.808 -22.653 1.00 46.53 175 LYS A O 1
#

Sequence (175 aa):
LAGSLPADNRVAQVVSQRGFVGGGAAVKVILQVEYERPDGDLHTELFVKMPLPPDHKNRLMNIQLAFEGREVFFNRFFTRCMPFRTAKFYYGDISMSTTNWILITEKIAFADPSRRGEALEPDEVEPVVRKGLDFCLPCALDKYVALYRRAAMLTAWAHSGRLGTQVPELFPANK

Foldseek 3Di:
DLCQDDPPKDFPDFPDKDWDDADDLWTKIWTATDMPDDDPSDARTKIKTWGDPCDPVCVVSLVVCLVVVLVLVCQSQPQVPAPDHDFRWDDKDADPVPSTIMTMTHDQDADDPVCAPPDDDPPHHHDDDHPPVLVSHDPSVVVVVVVVVSVVVVVVCQVVCVSHVCCCVSPPDDD

pLDDT: mean 89.6, std 7.98, range [46.53, 98.06]

Secondary structure (DSSP, 8-state):
----S-TT--EEEEEEEEE----SSSEEEEEEEEESS--TTS-SEEEEEEPPPSSTTTHHHHHHHGGGHHHHHHHHHTGGG-SS--PPEEEEEE-TTT--EEEEEEPP-BPPGGGTTS---TT-BPPPPPTT-GGGSTTHHHHHHHHHHHHHHHHHHHHTTTT-TTHHHHSPPP-

Organism: NCBI:txid327968

Radius of gyration: 18.09 Å; chains: 1; bounding box: 40×43×44 Å